Protein AF-A0AB37RG24-F1 (afdb_monomer_lite)

Radius of gyration: 18.57 Å; chains: 1; bounding box: 34×25×50 Å

pLDDT: mean 79.82, std 20.97, range [39.09, 97.81]

InterPro domains:
  IPR029039 Flavoprotein-like superfamily [G3DSA:3.40.50.360] (3-58)

Sequence (63 aa):
MNQQLFINASQNQNGNTAALGRRLLENIKYKQINLVDYHIHQIGQVSAVKGGDKMQVYGGLKM

Secondary structure (DSSP, 8-state):
-PPEEEEE-SS-TTSHHHHHHHHHTTTS-EEEEEGGGS--PPTT-----SSS-----------

Structure (mmCIF, N/CA/C/O backbone):
data_AF-A0AB37RG24-F1
#
_entry.id   AF-A0AB37RG24-F1
#
loop_
_atom_site.group_PDB
_atom_site.id
_atom_site.type_symbol
_atom_site.label_atom_id
_atom_site.label_alt_id
_atom_site.label_comp_id
_atom_site.label_asym_id
_atom_site.label_entity_id
_atom_site.label_seq_id
_atom_site.pdbx_PDB_ins_code
_atom_site.Cartn_x
_atom_site.C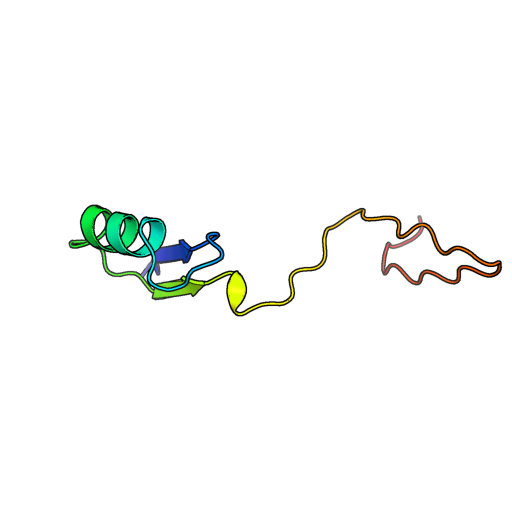artn_y
_atom_site.Cartn_z
_atom_site.occupancy
_atom_site.B_iso_or_equiv
_atom_site.auth_seq_id
_atom_site.auth_comp_id
_atom_site.auth_asym_id
_atom_site.auth_atom_id
_atom_site.pdbx_PDB_model_num
ATOM 1 N N . MET A 1 1 ? -15.735 10.418 1.188 1.00 57.09 1 MET A N 1
ATOM 2 C CA . MET A 1 1 ? -14.887 9.599 2.086 1.00 57.09 1 MET A CA 1
ATOM 3 C C . MET A 1 1 ? -13.638 9.212 1.317 1.00 57.09 1 MET A C 1
ATOM 5 O O . MET A 1 1 ? -13.782 8.731 0.201 1.00 57.09 1 MET A O 1
ATOM 9 N N . ASN A 1 2 ? -12.448 9.427 1.879 1.00 79.06 2 ASN A N 1
ATOM 10 C CA . ASN A 1 2 ? -11.186 9.113 1.203 1.00 79.06 2 ASN A CA 1
ATOM 11 C C . ASN A 1 2 ? -10.731 7.706 1.615 1.00 79.06 2 ASN A C 1
ATOM 13 O O . ASN A 1 2 ? -10.672 7.407 2.807 1.00 79.06 2 ASN A O 1
ATOM 17 N N . GLN A 1 3 ? -10.443 6.838 0.644 1.00 86.88 3 GLN A N 1
ATOM 18 C CA . GLN A 1 3 ? -9.930 5.491 0.898 1.00 86.88 3 GLN A CA 1
ATOM 19 C C . GLN A 1 3 ? -8.403 5.531 0.983 1.00 86.88 3 GLN A C 1
ATOM 21 O O . GLN A 1 3 ? -7.749 6.002 0.057 1.00 86.88 3 GLN A O 1
ATOM 26 N N . GLN A 1 4 ? -7.840 5.026 2.081 1.00 93.88 4 GLN A N 1
ATOM 27 C CA . GLN A 1 4 ? -6.391 4.913 2.243 1.00 93.88 4 GLN A CA 1
ATOM 28 C C . GLN A 1 4 ? -5.902 3.556 1.732 1.00 93.88 4 GLN A C 1
ATOM 30 O O . GLN A 1 4 ? -6.574 2.532 1.895 1.00 93.88 4 GLN A O 1
ATOM 35 N N . LEU A 1 5 ? -4.730 3.556 1.103 1.00 95.50 5 LEU A N 1
ATOM 36 C CA . LEU A 1 5 ? -4.150 2.389 0.456 1.00 95.50 5 LEU A CA 1
ATOM 37 C C . LEU A 1 5 ? -2.732 2.165 0.972 1.00 95.50 5 LEU A C 1
ATOM 39 O O . LEU A 1 5 ? -1.872 3.031 0.836 1.00 95.50 5 LEU A O 1
ATOM 43 N N . PHE A 1 6 ? -2.490 0.984 1.526 1.00 96.44 6 PHE A N 1
ATOM 44 C CA . PHE A 1 6 ? -1.156 0.505 1.850 1.00 96.44 6 PHE A CA 1
ATOM 45 C C . PHE A 1 6 ? -0.638 -0.355 0.694 1.00 96.44 6 PHE A C 1
ATOM 47 O O . PHE A 1 6 ? -1.220 -1.392 0.374 1.00 96.44 6 PHE A O 1
ATOM 54 N N . ILE A 1 7 ? 0.456 0.075 0.066 1.00 97.19 7 ILE A N 1
ATOM 55 C CA . ILE A 1 7 ? 1.104 -0.657 -1.025 1.00 97.19 7 ILE A CA 1
ATOM 56 C C . ILE A 1 7 ? 2.355 -1.347 -0.476 1.00 97.19 7 ILE A C 1
ATOM 58 O O . ILE A 1 7 ? 3.348 -0.694 -0.156 1.00 97.19 7 ILE A O 1
ATOM 62 N N . ASN A 1 8 ? 2.319 -2.675 -0.383 1.00 97.44 8 ASN A N 1
ATOM 63 C CA . ASN A 1 8 ? 3.477 -3.484 -0.029 1.00 97.44 8 ASN A CA 1
ATOM 64 C C . ASN A 1 8 ? 4.296 -3.800 -1.289 1.00 97.44 8 ASN A C 1
ATOM 66 O O . ASN A 1 8 ? 3.915 -4.650 -2.093 1.00 97.44 8 ASN A O 1
ATOM 70 N N . ALA A 1 9 ? 5.434 -3.122 -1.445 1.00 96.00 9 ALA A N 1
ATOM 71 C CA . ALA A 1 9 ? 6.370 -3.341 -2.548 1.00 96.00 9 ALA A CA 1
ATOM 72 C C . ALA A 1 9 ? 7.400 -4.458 -2.284 1.00 96.00 9 ALA A C 1
ATOM 74 O O . ALA A 1 9 ? 8.223 -4.751 -3.148 1.00 96.00 9 ALA A O 1
ATOM 75 N N . SER A 1 10 ? 7.390 -5.071 -1.095 1.00 96.56 10 SER A N 1
ATOM 76 C CA . SER A 1 10 ? 8.301 -6.174 -0.786 1.00 96.56 10 SER A CA 1
ATOM 77 C C . SER A 1 10 ? 7.859 -7.472 -1.467 1.00 96.56 10 SER A C 1
ATOM 79 O O . SER A 1 10 ? 6.670 -7.712 -1.673 1.00 96.56 10 SER A O 1
ATOM 81 N N . GLN A 1 11 ? 8.825 -8.339 -1.775 1.00 94.12 11 GLN A N 1
ATOM 82 C CA . GLN A 1 11 ? 8.567 -9.642 -2.400 1.00 94.12 11 GLN A CA 1
ATOM 83 C C . GLN 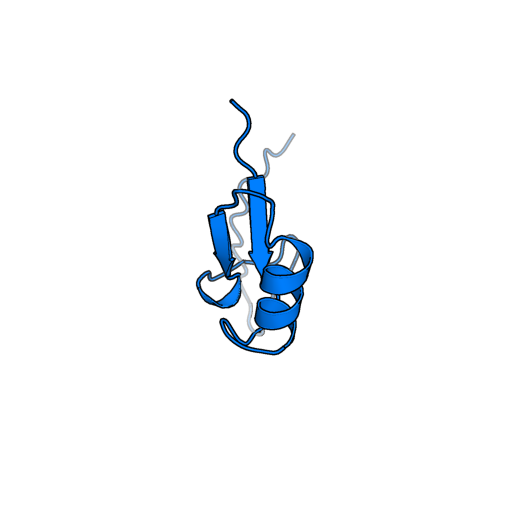A 1 11 ? 7.792 -10.609 -1.491 1.00 94.12 11 GLN A C 1
ATOM 85 O O . GLN A 1 11 ? 7.230 -11.585 -1.973 1.00 94.12 11 GLN A O 1
ATOM 90 N N . ASN A 1 12 ? 7.761 -10.362 -0.178 1.00 95.62 12 ASN A N 1
ATOM 91 C CA . ASN A 1 12 ? 7.048 -11.205 0.772 1.00 95.62 12 ASN A CA 1
ATOM 92 C C . ASN A 1 12 ? 5.778 -10.497 1.257 1.00 95.62 12 ASN A C 1
ATOM 94 O O . ASN A 1 12 ? 5.836 -9.512 1.996 1.00 95.62 12 ASN A O 1
ATOM 98 N N . GLN A 1 13 ? 4.621 -11.053 0.900 1.00 94.12 13 GLN A N 1
ATOM 99 C CA . GLN A 1 13 ? 3.309 -10.521 1.278 1.00 94.12 13 GLN A CA 1
ATOM 100 C C . GLN A 1 13 ? 3.133 -10.357 2.796 1.00 94.12 13 GLN A C 1
ATOM 102 O O . GLN A 1 13 ? 2.476 -9.418 3.242 1.00 94.12 13 GLN A O 1
ATOM 107 N N . ASN A 1 14 ? 3.733 -11.252 3.587 1.00 94.50 14 ASN A N 1
ATOM 108 C CA . ASN A 1 14 ? 3.563 -11.332 5.039 1.00 94.50 14 ASN A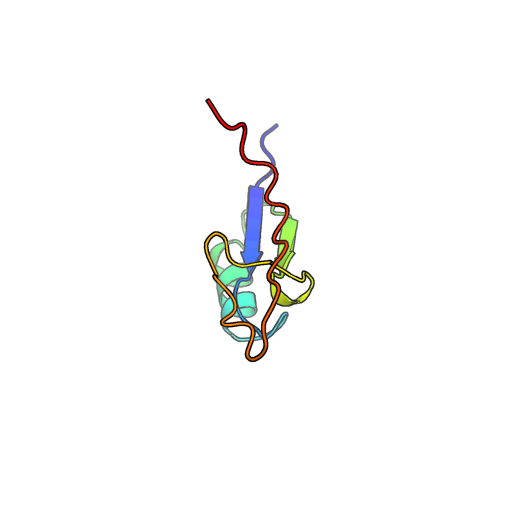 CA 1
ATOM 109 C C . ASN A 1 14 ? 4.870 -11.113 5.815 1.00 94.50 14 ASN A C 1
ATOM 111 O O . ASN A 1 14 ? 4.917 -11.364 7.018 1.00 94.50 14 ASN A O 1
ATOM 115 N N . GLY A 1 15 ? 5.918 -10.634 5.142 1.00 94.94 15 GLY A N 1
ATOM 116 C CA . GLY A 1 15 ? 7.234 -10.418 5.736 1.00 94.94 15 GLY A CA 1
ATOM 117 C C . GLY A 1 15 ? 7.321 -9.173 6.622 1.00 94.94 15 GLY A C 1
ATOM 118 O O . GLY A 1 15 ? 6.327 -8.515 6.938 1.00 94.94 15 GLY A O 1
ATOM 119 N N . ASN A 1 16 ? 8.554 -8.814 6.983 1.00 97.19 16 ASN A N 1
ATOM 120 C CA . ASN A 1 16 ? 8.847 -7.712 7.904 1.00 97.19 16 ASN A CA 1
ATOM 121 C C . ASN A 1 16 ? 8.227 -6.377 7.467 1.00 97.19 16 ASN A C 1
ATOM 123 O O . ASN A 1 16 ? 7.682 -5.662 8.302 1.00 97.19 16 ASN A O 1
ATOM 127 N N . THR A 1 17 ? 8.241 -6.056 6.168 1.00 96.31 17 THR A N 1
ATOM 128 C CA . THR A 1 17 ? 7.630 -4.825 5.638 1.00 96.31 17 THR A CA 1
ATOM 129 C C . THR A 1 17 ? 6.121 -4.794 5.865 1.00 96.31 17 THR A C 1
ATOM 131 O O . THR A 1 17 ? 5.582 -3.769 6.278 1.00 96.31 17 THR A O 1
ATOM 134 N N . ALA A 1 18 ? 5.434 -5.919 5.657 1.00 96.62 18 ALA A N 1
ATOM 135 C CA . ALA A 1 18 ? 4.001 -6.018 5.905 1.00 96.62 18 ALA A CA 1
ATOM 136 C C . ALA A 1 18 ? 3.684 -5.937 7.405 1.00 96.62 18 ALA A C 1
ATOM 138 O O . ALA A 1 18 ? 2.743 -5.253 7.800 1.00 96.62 18 ALA A O 1
ATOM 139 N N . ALA A 1 19 ? 4.490 -6.585 8.253 1.00 97.50 19 ALA A N 1
ATOM 140 C CA . ALA A 1 19 ? 4.347 -6.499 9.705 1.00 97.50 19 ALA A CA 1
ATOM 141 C C . ALA A 1 19 ? 4.559 -5.067 10.225 1.00 97.50 19 ALA A C 1
ATOM 143 O O . ALA A 1 19 ? 3.765 -4.582 11.031 1.00 97.50 19 ALA A O 1
ATOM 144 N N . LEU A 1 20 ? 5.581 -4.372 9.720 1.00 97.81 20 LEU A N 1
ATOM 145 C CA . LEU A 1 20 ? 5.853 -2.978 10.054 1.00 97.81 20 LEU A CA 1
ATOM 146 C C . LEU A 1 20 ? 4.715 -2.061 9.589 1.00 97.81 20 LEU A C 1
ATOM 148 O O . LEU A 1 20 ? 4.232 -1.25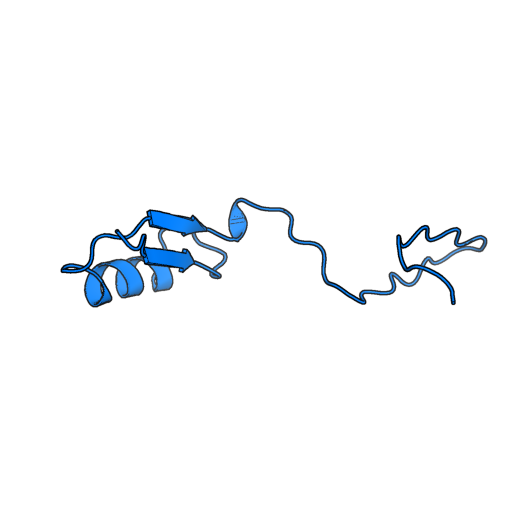4 10.377 1.00 97.81 20 LEU A O 1
ATOM 152 N N . GLY A 1 21 ? 4.248 -2.219 8.347 1.00 96.31 21 GLY A N 1
ATOM 153 C CA . GLY A 1 21 ? 3.133 -1.442 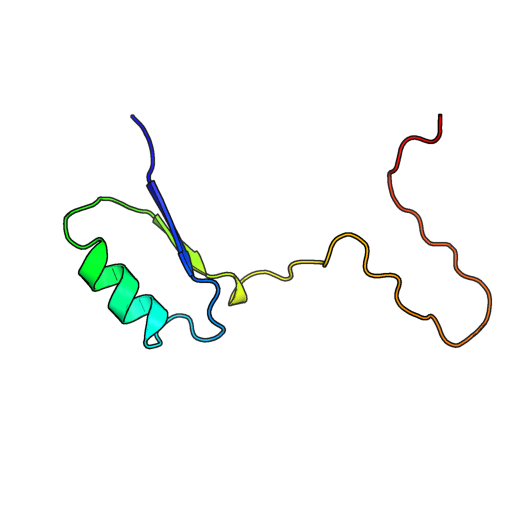7.803 1.00 96.31 21 GLY A CA 1
ATOM 154 C C . GLY A 1 21 ? 1.854 -1.604 8.623 1.00 96.31 21 GLY A C 1
ATOM 155 O O . GLY A 1 21 ? 1.236 -0.609 8.989 1.00 96.31 21 GLY A O 1
ATOM 156 N N . ARG A 1 22 ? 1.506 -2.842 9.007 1.00 96.00 22 ARG A N 1
ATOM 157 C CA . ARG A 1 22 ? 0.350 -3.110 9.878 1.00 96.00 22 ARG A CA 1
ATOM 158 C C . ARG A 1 22 ? 0.448 -2.392 11.220 1.00 96.00 22 ARG A C 1
ATOM 160 O O . ARG A 1 22 ? -0.548 -1.835 11.661 1.00 96.00 22 ARG A O 1
ATOM 167 N N . ARG A 1 23 ? 1.633 -2.388 11.839 1.00 97.44 23 ARG A N 1
ATOM 168 C CA . ARG A 1 23 ? 1.868 -1.725 13.129 1.00 97.44 23 ARG A CA 1
ATOM 169 C C . ARG A 1 23 ? 1.801 -0.201 13.018 1.00 97.44 23 ARG A C 1
ATOM 171 O O . ARG A 1 23 ? 1.197 0.446 13.858 1.00 97.44 2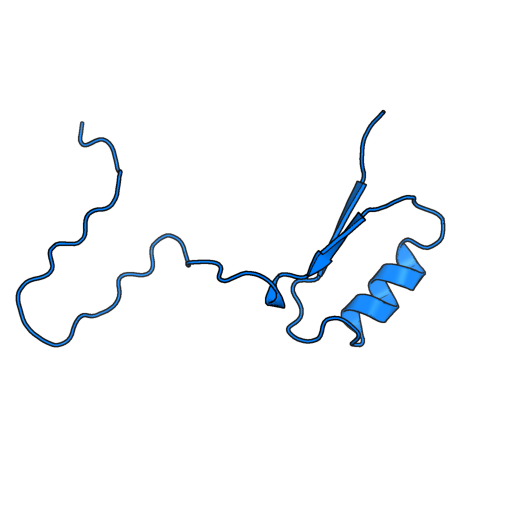3 ARG A O 1
ATOM 178 N N . LEU A 1 24 ? 2.403 0.377 11.980 1.00 97.31 24 LEU A N 1
ATOM 179 C CA . LEU A 1 24 ? 2.406 1.832 11.781 1.00 97.31 24 LEU A CA 1
ATOM 180 C C . LEU A 1 24 ? 1.019 2.385 11.432 1.00 97.31 24 LEU A C 1
ATOM 182 O O . LEU A 1 24 ? 0.719 3.534 11.741 1.00 97.31 24 LEU A O 1
ATOM 186 N N . LEU A 1 25 ? 0.184 1.575 10.782 1.00 96.06 25 LEU A N 1
ATOM 187 C CA . LEU A 1 25 ? -1.133 1.971 10.289 1.00 96.06 25 LEU A CA 1
ATOM 188 C C . LEU A 1 25 ? -2.284 1.391 11.129 1.00 96.06 25 LEU A C 1
ATOM 190 O O . LEU A 1 25 ? -3.421 1.397 10.672 1.00 96.06 25 LEU A O 1
ATOM 194 N N . GLU A 1 26 ? -2.027 0.880 12.337 1.00 95.31 26 GLU A N 1
ATOM 195 C CA . GLU A 1 26 ? -3.014 0.122 13.129 1.00 95.31 26 GLU A CA 1
ATOM 196 C C . GLU A 1 26 ? -4.308 0.902 13.436 1.00 95.31 26 GLU A C 1
ATOM 198 O O . GLU A 1 26 ? -5.386 0.317 13.498 1.00 95.31 26 GLU A O 1
ATOM 203 N N . ASN A 1 27 ? -4.219 2.231 13.538 1.00 95.69 27 ASN A N 1
ATOM 204 C CA . ASN A 1 27 ? -5.353 3.126 13.806 1.00 95.69 27 ASN A CA 1
ATOM 205 C C . ASN A 1 27 ? -5.918 3.788 12.540 1.00 95.69 27 ASN A C 1
ATOM 207 O O . ASN A 1 27 ? -6.717 4.723 12.604 1.00 95.69 27 ASN A O 1
ATOM 211 N N . ILE A 1 28 ? -5.488 3.321 11.370 1.00 94.25 28 ILE A N 1
ATOM 212 C CA . ILE A 1 28 ? -5.862 3.857 10.072 1.00 94.25 28 ILE A CA 1
ATOM 213 C C . ILE A 1 28 ? -6.618 2.774 9.310 1.00 94.25 28 ILE A C 1
ATOM 215 O O . ILE A 1 28 ? -6.126 1.669 9.105 1.00 94.25 28 ILE A O 1
ATOM 219 N N . LYS A 1 29 ? -7.821 3.086 8.823 1.00 94.75 29 LYS A N 1
ATOM 220 C CA . LYS A 1 29 ? -8.539 2.169 7.934 1.00 94.75 29 LYS A CA 1
ATOM 221 C C . LYS A 1 29 ? -7.924 2.228 6.536 1.00 94.75 29 LYS A C 1
ATOM 223 O O . LYS A 1 29 ? -8.099 3.223 5.833 1.00 94.75 29 LYS A O 1
ATOM 228 N N . TYR A 1 30 ? -7.261 1.153 6.117 1.00 95.69 30 TYR A N 1
ATOM 229 C CA . TYR A 1 30 ? -6.667 1.031 4.785 1.00 95.69 30 TYR A CA 1
ATOM 230 C C . TYR A 1 30 ? -7.050 -0.279 4.091 1.00 95.69 30 TYR A C 1
ATOM 232 O O . TYR A 1 30 ? -7.444 -1.260 4.721 1.00 95.69 30 TYR A O 1
ATOM 240 N N . LYS A 1 31 ? -6.904 -0.293 2.764 1.00 95.56 31 LYS A N 1
ATOM 241 C CA . LYS A 1 31 ? -6.824 -1.518 1.959 1.00 95.56 31 LYS A CA 1
ATOM 242 C C . LYS A 1 31 ? -5.353 -1.827 1.689 1.00 95.56 31 LYS A C 1
ATOM 244 O O . LYS A 1 31 ? -4.592 -0.903 1.426 1.00 95.56 31 LYS A O 1
ATOM 249 N N . GLN A 1 32 ? -4.955 -3.096 1.736 1.00 94.94 32 GLN A N 1
ATOM 250 C CA . GLN A 1 32 ? -3.606 -3.514 1.346 1.00 94.94 32 GLN A CA 1
ATOM 251 C C . GLN A 1 32 ? -3.594 -4.030 -0.099 1.00 94.94 32 GLN A C 1
ATOM 253 O O . GLN A 1 32 ? -4.490 -4.770 -0.505 1.00 94.94 32 GLN A O 1
ATOM 258 N N . ILE A 1 33 ? -2.568 -3.648 -0.857 1.00 96.38 33 ILE A N 1
ATOM 259 C CA . ILE A 1 33 ? -2.195 -4.230 -2.152 1.00 96.38 33 ILE A CA 1
ATOM 260 C C . ILE A 1 33 ? -0.746 -4.704 -2.040 1.00 96.38 33 ILE A C 1
ATOM 262 O O . ILE A 1 33 ? 0.106 -3.936 -1.596 1.00 96.38 33 ILE A O 1
ATOM 266 N N . ASN A 1 34 ? -0.448 -5.939 -2.450 1.00 97.06 34 ASN A N 1
ATOM 267 C CA . ASN A 1 34 ? 0.932 -6.416 -2.562 1.00 97.06 34 ASN A CA 1
ATOM 268 C C . ASN A 1 34 ? 1.357 -6.387 -4.025 1.00 97.06 34 ASN A C 1
ATOM 270 O O . ASN A 1 34 ? 0.684 -6.971 -4.865 1.00 97.06 34 ASN A O 1
ATOM 274 N N . LEU A 1 35 ? 2.484 -5.750 -4.336 1.00 95.88 35 LEU A N 1
ATOM 275 C CA . LEU A 1 35 ? 2.961 -5.667 -5.719 1.00 95.88 35 LEU A CA 1
ATOM 276 C C . LEU A 1 35 ? 3.434 -7.018 -6.262 1.00 95.88 35 LEU A C 1
ATOM 278 O O . LEU A 1 35 ? 3.412 -7.213 -7.469 1.00 95.88 35 LEU A O 1
ATOM 282 N N . VAL A 1 36 ? 3.797 -7.961 -5.387 1.00 94.81 36 VAL A N 1
ATOM 283 C CA . VAL A 1 36 ? 4.149 -9.336 -5.781 1.00 94.81 36 VAL A CA 1
ATOM 284 C C . VAL A 1 36 ? 2.978 -10.095 -6.424 1.00 94.81 36 VAL A C 1
ATOM 286 O O . VAL A 1 36 ? 3.205 -11.046 -7.163 1.00 94.81 36 VAL A O 1
ATOM 289 N N . ASP A 1 37 ? 1.740 -9.639 -6.211 1.00 95.88 37 ASP A N 1
ATOM 290 C CA . ASP A 1 37 ? 0.539 -10.233 -6.816 1.00 95.88 37 ASP A CA 1
ATOM 291 C C . ASP A 1 37 ? 0.327 -9.785 -8.269 1.00 95.88 37 ASP A C 1
ATOM 293 O O . ASP A 1 37 ? -0.564 -10.287 -8.953 1.00 95.88 37 ASP A O 1
ATOM 297 N N . TYR A 1 38 ? 1.125 -8.826 -8.748 1.00 94.06 38 TYR A N 1
ATOM 298 C CA . TYR A 1 38 ? 0.954 -8.198 -10.051 1.00 94.06 38 TYR A CA 1
ATOM 299 C C . TYR A 1 38 ? 2.221 -8.340 -10.884 1.00 94.06 38 TYR A C 1
ATOM 301 O O . TYR A 1 38 ? 3.339 -8.115 -10.423 1.00 94.06 38 TYR A O 1
ATOM 309 N N . HIS A 1 39 ? 2.038 -8.637 -12.167 1.00 90.25 39 HIS A N 1
ATOM 310 C CA . HIS A 1 39 ? 3.111 -8.492 -13.136 1.00 90.25 39 HIS A CA 1
ATOM 311 C C . HIS A 1 39 ? 3.177 -7.029 -13.593 1.00 90.25 39 HIS A C 1
ATOM 313 O O . HIS A 1 39 ? 2.349 -6.574 -14.381 1.00 90.25 39 HIS A O 1
ATOM 319 N N . ILE A 1 40 ? 4.139 -6.277 -13.055 1.00 87.12 40 ILE A N 1
ATOM 320 C CA . ILE A 1 40 ? 4.315 -4.849 -13.346 1.00 87.12 40 ILE A CA 1
ATOM 321 C C . ILE A 1 40 ? 5.439 -4.692 -14.366 1.00 87.12 40 ILE A C 1
ATOM 323 O O . ILE A 1 40 ? 6.610 -4.913 -14.055 1.00 87.12 40 ILE A O 1
ATOM 327 N N . HIS A 1 41 ? 5.086 -4.292 -15.585 1.00 85.25 41 HIS A N 1
ATOM 328 C CA . HIS A 1 41 ? 6.071 -3.988 -16.617 1.00 85.25 41 HIS A CA 1
ATOM 329 C C . HIS A 1 41 ? 6.825 -2.697 -16.282 1.00 85.25 41 HIS A C 1
ATOM 331 O O . HIS A 1 41 ? 6.220 -1.687 -15.919 1.00 85.25 41 HIS A O 1
ATOM 337 N N . GLN A 1 42 ? 8.150 -2.711 -16.440 1.00 82.19 42 GLN A N 1
ATOM 338 C CA . GLN A 1 42 ? 8.953 -1.501 -16.300 1.00 82.19 42 GLN A CA 1
ATOM 339 C C . GLN A 1 42 ? 8.749 -0.586 -17.511 1.00 82.19 42 GLN A C 1
ATOM 341 O O . GLN A 1 42 ? 8.953 -0.981 -18.660 1.00 82.19 42 GLN A O 1
ATOM 346 N N . ILE A 1 43 ? 8.373 0.664 -17.248 1.00 81.50 43 ILE A N 1
ATOM 347 C CA . ILE A 1 43 ? 8.283 1.697 -18.280 1.00 81.50 43 ILE A CA 1
ATOM 348 C C . ILE A 1 43 ? 9.701 2.004 -18.782 1.00 81.50 43 ILE A C 1
ATOM 350 O O . ILE A 1 43 ? 10.600 2.263 -17.988 1.00 81.50 43 ILE A O 1
ATOM 354 N N . GLY A 1 44 ? 9.901 1.978 -20.103 1.00 76.31 44 GLY A N 1
ATOM 355 C CA . GLY A 1 44 ? 11.186 2.302 -20.734 1.00 76.31 44 GLY A CA 1
ATOM 356 C C . GLY A 1 44 ? 12.203 1.158 -20.781 1.00 76.31 44 GLY A C 1
ATOM 357 O O . GLY A 1 44 ? 13.316 1.363 -21.265 1.00 76.31 44 GLY A O 1
ATOM 358 N N . GLN A 1 45 ? 11.847 -0.052 -20.334 1.00 65.06 45 GLN A N 1
ATOM 359 C CA . GLN A 1 45 ? 12.721 -1.211 -20.491 1.00 65.06 45 GLN A CA 1
ATOM 360 C C . GLN A 1 45 ? 12.775 -1.630 -21.964 1.00 65.06 45 GLN A C 1
ATOM 362 O O . GLN A 1 45 ? 11.891 -2.315 -22.475 1.00 65.06 45 GLN A O 1
ATOM 367 N N . VAL A 1 46 ? 13.842 -1.226 -22.653 1.00 60.84 46 VAL A N 1
ATOM 368 C CA . VAL A 1 46 ? 14.171 -1.762 -23.973 1.00 60.84 46 VAL A CA 1
ATOM 369 C C . VAL A 1 46 ? 14.810 -3.124 -23.757 1.00 60.84 46 VAL A C 1
ATOM 371 O O . VAL A 1 46 ? 16.004 -3.234 -23.477 1.00 60.84 46 VAL A O 1
ATOM 374 N N . SER A 1 47 ? 14.023 -4.185 -23.899 1.00 56.62 47 SER A N 1
ATOM 375 C CA . SER A 1 47 ? 14.573 -5.532 -23.985 1.00 56.62 47 SER A CA 1
ATOM 376 C C . SER A 1 47 ? 15.542 -5.570 -25.169 1.00 56.62 47 SER A C 1
ATOM 378 O O . SER A 1 47 ? 15.174 -5.304 -26.323 1.00 56.62 47 SER A O 1
ATOM 380 N N . ALA A 1 48 ? 16.815 -5.856 -24.905 1.00 50.84 48 ALA A N 1
ATOM 381 C CA . ALA A 1 48 ? 17.767 -6.171 -25.955 1.00 50.84 48 ALA A CA 1
ATOM 382 C C . ALA A 1 48 ? 17.331 -7.499 -26.594 1.00 50.84 48 ALA A C 1
ATOM 384 O O . ALA A 1 48 ? 17.725 -8.569 -26.147 1.00 50.84 48 ALA A O 1
ATOM 385 N N . VAL A 1 49 ? 16.460 -7.439 -27.607 1.00 50.66 49 VAL A N 1
ATOM 386 C CA . VAL A 1 49 ? 16.179 -8.600 -28.458 1.00 50.66 49 VAL A CA 1
ATOM 387 C C . VAL A 1 49 ? 17.503 -8.970 -29.120 1.00 50.66 49 VAL A C 1
ATOM 389 O O . VAL A 1 49 ? 18.057 -8.186 -29.892 1.00 50.66 49 VAL A O 1
ATOM 392 N N . LYS A 1 50 ? 18.052 -10.126 -28.742 1.00 47.31 50 LYS A N 1
ATOM 393 C CA . LYS A 1 50 ? 19.127 -10.787 -29.478 1.00 47.31 50 LYS A CA 1
ATOM 394 C C . LYS A 1 50 ? 18.466 -11.470 -30.675 1.00 47.31 50 LYS A C 1
ATOM 396 O O . LYS A 1 50 ? 17.729 -12.430 -30.484 1.00 47.31 50 LYS A O 1
ATOM 401 N N . GLY A 1 51 ? 18.735 -10.965 -31.874 1.00 50.41 51 GLY A N 1
ATOM 402 C CA . GLY A 1 51 ? 18.184 -11.477 -33.133 1.00 50.41 51 GLY A CA 1
ATOM 403 C C . GLY A 1 51 ? 17.278 -10.446 -33.797 1.00 50.41 51 GLY A C 1
ATOM 404 O O . GLY A 1 51 ? 16.462 -9.828 -33.122 1.00 50.41 51 GLY A O 1
ATOM 405 N N . GLY A 1 52 ? 17.512 -10.209 -35.088 1.00 49.91 52 GLY A N 1
ATOM 406 C CA . GLY A 1 52 ? 16.887 -9.161 -35.895 1.00 49.91 52 GLY A CA 1
ATOM 407 C C . GLY A 1 52 ? 15.358 -9.170 -35.883 1.00 49.91 52 GLY A C 1
ATOM 408 O O . GLY A 1 52 ? 14.729 -10.171 -35.563 1.00 49.91 52 GLY A O 1
ATOM 409 N N . ASP A 1 53 ? 14.810 -8.017 -36.263 1.00 50.81 53 ASP A N 1
ATOM 410 C CA . ASP A 1 53 ? 13.390 -7.699 -36.454 1.00 50.81 53 ASP A CA 1
ATOM 411 C C . ASP A 1 53 ? 12.590 -7.405 -35.176 1.00 50.81 53 ASP A C 1
ATOM 413 O O . ASP A 1 53 ? 11.693 -8.126 -34.743 1.00 50.81 53 ASP A O 1
ATOM 417 N N . LYS A 1 54 ? 12.889 -6.244 -34.574 1.00 48.75 54 LYS A N 1
ATOM 418 C CA . LYS A 1 54 ? 12.076 -5.655 -33.503 1.00 48.75 54 LYS A CA 1
ATOM 419 C C . LYS A 1 54 ? 10.898 -4.865 -34.081 1.00 48.75 54 LYS A C 1
ATOM 421 O O . LYS A 1 54 ? 11.047 -3.686 -34.394 1.00 48.75 54 LYS A O 1
ATOM 426 N N . MET A 1 55 ? 9.705 -5.456 -34.099 1.00 47.88 55 MET A N 1
ATOM 427 C CA . MET A 1 55 ? 8.465 -4.676 -34.039 1.00 47.88 55 MET A CA 1
ATOM 428 C C . MET A 1 55 ? 8.059 -4.526 -32.571 1.00 47.88 55 MET A C 1
ATOM 430 O O . MET A 1 55 ? 7.547 -5.454 -31.953 1.00 47.88 55 MET A O 1
ATOM 434 N N . GLN A 1 56 ? 8.334 -3.354 -31.997 1.00 56.44 56 GLN A N 1
ATOM 435 C CA . GLN A 1 56 ? 7.841 -2.965 -30.676 1.00 56.44 56 GLN A CA 1
ATOM 436 C C . GLN A 1 56 ? 6.699 -1.970 -30.875 1.00 56.44 56 GLN A C 1
ATOM 438 O O . GLN A 1 56 ? 6.936 -0.802 -31.181 1.00 56.44 56 GLN A O 1
ATOM 443 N N . VAL A 1 57 ? 5.459 -2.436 -30.732 1.00 47.50 57 VAL A N 1
ATOM 444 C CA . VAL A 1 57 ? 4.286 -1.558 -30.709 1.00 47.50 57 VAL A CA 1
ATOM 445 C C . VAL A 1 57 ? 4.163 -0.995 -29.297 1.00 47.50 57 VAL A C 1
ATOM 447 O O . VAL A 1 57 ? 3.598 -1.626 -28.409 1.00 47.50 57 VAL A O 1
ATOM 450 N N . TYR A 1 58 ? 4.722 0.193 -29.084 1.00 55.19 58 TYR A N 1
ATOM 451 C CA . TYR A 1 58 ? 4.353 1.033 -27.951 1.00 55.19 58 TYR A CA 1
ATOM 452 C C . TYR A 1 58 ? 3.295 2.022 -28.432 1.00 55.19 58 TYR A C 1
ATOM 454 O O . TYR A 1 58 ? 3.516 2.736 -29.409 1.00 55.19 58 TYR A O 1
ATOM 462 N N . GLY A 1 59 ? 2.152 2.062 -27.745 1.00 46.34 59 GLY A N 1
ATOM 463 C CA . GLY A 1 59 ? 1.089 3.053 -27.928 1.00 46.34 59 GLY A CA 1
ATOM 464 C C . GLY A 1 59 ? 1.509 4.463 -27.504 1.00 46.34 59 GLY A C 1
ATOM 465 O O . GLY A 1 59 ? 0.881 5.064 -26.640 1.00 46.34 59 GLY A O 1
ATOM 466 N N . GLY A 1 60 ? 2.587 4.981 -28.088 1.00 39.09 60 GLY A N 1
ATOM 467 C CA . GLY A 1 60 ? 2.950 6.388 -28.047 1.00 39.09 60 GLY A CA 1
ATOM 468 C C . GLY A 1 60 ? 2.443 7.053 -29.316 1.00 39.09 60 GLY A C 1
ATOM 469 O O . GLY A 1 60 ? 2.877 6.702 -30.412 1.00 39.09 60 GLY A O 1
ATOM 470 N N . LEU A 1 61 ? 1.510 7.992 -29.160 1.00 43.91 61 LEU A N 1
ATOM 471 C CA . LEU A 1 61 ? 1.095 8.917 -30.207 1.00 43.91 61 LEU A CA 1
ATOM 472 C C . LEU A 1 61 ? 2.350 9.541 -30.832 1.00 43.91 61 LEU A C 1
ATOM 474 O O . LEU A 1 61 ? 3.089 10.268 -30.168 1.00 43.91 61 LEU A O 1
ATOM 478 N N . LYS A 1 62 ? 2.604 9.214 -32.097 1.00 39.28 62 LYS A N 1
ATOM 479 C CA . LYS A 1 62 ? 3.640 9.854 -32.899 1.00 39.28 62 LYS A CA 1
ATOM 480 C C . LYS A 1 62 ? 3.056 11.188 -33.375 1.00 39.28 62 LYS A C 1
ATOM 482 O O . LYS A 1 62 ? 2.130 11.172 -34.183 1.00 39.28 62 LYS A O 1
ATOM 487 N N . MET A 1 63 ? 3.527 12.296 -32.804 1.00 40.84 63 MET A N 1
ATOM 488 C CA . MET A 1 63 ? 3.417 13.622 -33.429 1.00 40.84 63 MET A CA 1
ATOM 489 C C . MET A 1 63 ? 4.428 13.705 -34.573 1.00 40.84 63 MET A C 1
ATOM 491 O O . MET A 1 63 ? 5.535 13.137 -34.403 1.00 40.84 63 MET A O 1
#

Foldseek 3Di:
DDAAEAEAADLDCCDPSVVVVCVVCVVPHHDYDYCNVDDDDDPPDDPPPPDDDDPDDDPDPDD

Organism: Lactiplantibacillus pentosus (NCBI:txid1589)